Protein AF-A0A497L4B8-F1 (afdb_monomer_lite)

Foldseek 3Di:
DAEDEQEAEDDPSLVVSLVVLVVCQVPYAYEYEYEDPRVVSCVSCVVRHHYDYFFQLDDPPGDPVSNVVSVVRRVVVVVD

Secondary structure (DSSP, 8-state):
-EEEEEE--SHHHHHHHHHHHHHHTTTEEEEEEEETT-HHHHHHHTTTSEEEEE--S--SSS-GGGHHHHHHHHHHHHH-

Radius of gyration: 13.49 Å; chains: 1; bounding box: 24×29×39 Å

Sequence (80 aa):
MRKVVLTASGGGHTGYAVALAQRLVGKAEIFFLVPEGDTWTEAKVRGLGRVAWTKKARGPTDPLWKALPGLLMAGWQGLR

Structure (mmCIF, N/CA/C/O backbone):
data_AF-A0A497L4B8-F1
#
_entry.id   AF-A0A497L4B8-F1
#
loop_
_atom_site.group_PDB
_atom_site.id
_atom_site.type_symbol
_atom_site.label_atom_id
_atom_site.label_alt_id
_atom_site.label_comp_id
_atom_site.label_asym_id
_atom_site.label_entity_id
_atom_site.label_seq_id
_atom_site.pdbx_PDB_ins_code
_atom_site.Cartn_x
_atom_site.Cartn_y
_atom_site.Cartn_z
_atom_site.occupancy
_atom_site.B_iso_or_equiv
_atom_site.auth_seq_id
_atom_site.auth_comp_id
_atom_site.auth_asym_id
_atom_site.auth_atom_id
_atom_site.pdbx_PDB_model_num
ATOM 1 N N . MET A 1 1 ? -14.643 -5.630 17.854 1.00 73.12 1 MET A N 1
ATOM 2 C CA . MET A 1 1 ? -13.760 -4.670 17.148 1.00 73.12 1 MET A CA 1
ATOM 3 C C . MET A 1 1 ? -13.768 -4.991 15.661 1.00 73.12 1 MET A C 1
ATOM 5 O O . MET A 1 1 ? -13.831 -6.166 15.325 1.00 73.12 1 MET A O 1
ATOM 9 N N . ARG A 1 2 ? -13.769 -3.984 14.779 1.00 92.75 2 ARG A N 1
ATOM 10 C CA . ARG A 1 2 ? -13.768 -4.201 13.320 1.00 92.75 2 ARG A CA 1
ATOM 11 C C . ARG A 1 2 ? -12.331 -4.337 12.813 1.00 92.75 2 ARG A C 1
ATOM 13 O O . ARG A 1 2 ? -11.452 -3.632 13.305 1.00 92.75 2 ARG A O 1
ATOM 20 N N . LYS A 1 3 ? -12.119 -5.221 11.839 1.00 95.44 3 LYS A N 1
ATOM 21 C CA . LYS A 1 3 ? -10.844 -5.387 11.132 1.00 95.44 3 LYS A CA 1
ATOM 22 C C . LYS A 1 3 ? -10.966 -4.759 9.752 1.00 95.44 3 LYS A C 1
ATOM 24 O O . LYS A 1 3 ? -11.964 -4.993 9.073 1.00 95.44 3 LYS A O 1
ATOM 29 N N . VAL A 1 4 ? -9.988 -3.952 9.365 1.00 96.38 4 VAL A N 1
ATOM 30 C CA . VAL A 1 4 ? -9.974 -3.251 8.078 1.00 96.38 4 VAL A CA 1
ATOM 31 C C . VAL A 1 4 ? -8.675 -3.566 7.360 1.00 96.38 4 VAL A C 1
ATOM 33 O O . VAL A 1 4 ? -7.595 -3.426 7.931 1.00 96.38 4 VAL A O 1
ATOM 36 N N . VAL A 1 5 ? -8.797 -3.972 6.099 1.00 96.44 5 VAL A N 1
ATOM 37 C CA . VAL A 1 5 ? -7.661 -4.184 5.204 1.00 96.44 5 VAL A CA 1
ATOM 38 C C . VAL A 1 5 ? -7.591 -3.014 4.230 1.00 96.44 5 VAL A C 1
ATOM 40 O O . VAL A 1 5 ? -8.582 -2.687 3.581 1.00 96.44 5 VAL A O 1
ATOM 43 N N . LEU A 1 6 ? -6.426 -2.380 4.139 1.00 96.44 6 LEU A N 1
ATOM 44 C CA . LEU A 1 6 ? -6.143 -1.272 3.234 1.00 96.44 6 LEU A CA 1
ATOM 45 C C . LEU A 1 6 ? -5.037 -1.685 2.267 1.00 96.44 6 LEU A C 1
ATOM 47 O O . LEU A 1 6 ? -3.954 -2.088 2.678 1.00 96.44 6 LEU A O 1
ATOM 51 N N . THR A 1 7 ? -5.282 -1.567 0.969 1.00 95.00 7 THR A N 1
ATOM 52 C CA . THR A 1 7 ? -4.245 -1.777 -0.046 1.00 95.00 7 THR A CA 1
ATOM 53 C C . THR A 1 7 ? -3.473 -0.481 -0.271 1.00 95.00 7 THR A C 1
ATOM 55 O O . THR A 1 7 ? -4.089 0.556 -0.524 1.00 95.00 7 THR A O 1
ATOM 58 N N . ALA A 1 8 ? -2.144 -0.532 -0.225 1.00 95.25 8 ALA A N 1
ATOM 59 C CA . ALA A 1 8 ? -1.278 0.621 -0.459 1.00 95.25 8 ALA A CA 1
ATOM 60 C C . ALA A 1 8 ? -0.151 0.246 -1.432 1.00 95.25 8 ALA A C 1
ATOM 62 O O . ALA A 1 8 ? 0.508 -0.775 -1.256 1.00 95.25 8 ALA A O 1
ATOM 63 N N . SER A 1 9 ? 0.072 1.054 -2.472 1.00 92.69 9 SER A N 1
ATOM 64 C CA . SER A 1 9 ? 1.195 0.878 -3.403 1.00 92.69 9 SER A CA 1
ATOM 65 C C . SER A 1 9 ? 1.527 2.178 -4.130 1.00 92.69 9 SER A C 1
ATOM 67 O O . SER A 1 9 ? 0.675 2.749 -4.819 1.00 92.69 9 SER A O 1
ATOM 69 N N . GLY A 1 10 ? 2.791 2.596 -4.055 1.00 87.38 10 GLY A N 1
ATOM 70 C CA . GLY A 1 10 ? 3.279 3.824 -4.685 1.00 87.38 10 GLY A CA 1
ATOM 71 C C . GLY A 1 10 ? 2.595 5.105 -4.178 1.00 87.38 10 GLY A C 1
ATOM 72 O O . GLY A 1 10 ? 1.762 5.078 -3.282 1.00 87.38 10 GLY A O 1
ATOM 73 N N . GLY A 1 11 ? 2.943 6.256 -4.761 1.00 85.88 11 GLY A N 1
ATOM 74 C CA . GLY A 1 11 ? 2.617 7.588 -4.221 1.00 85.88 11 GLY A CA 1
ATOM 75 C C . GLY A 1 11 ? 1.157 7.811 -3.786 1.00 85.88 11 GLY A C 1
ATOM 76 O O . GLY A 1 11 ? 0.852 7.798 -2.593 1.00 85.88 11 GLY A O 1
ATOM 77 N N . GLY A 1 12 ? 0.252 8.052 -4.744 1.00 88.69 12 GLY A N 1
ATOM 78 C CA . GLY A 1 12 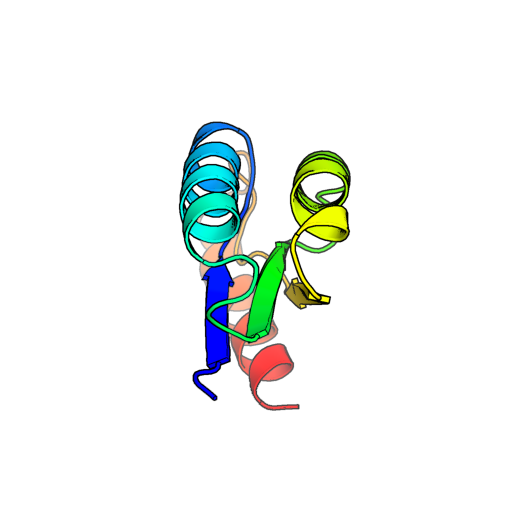? -1.121 8.495 -4.453 1.00 88.69 12 GLY A CA 1
ATOM 79 C C . GLY A 1 12 ? -1.954 7.492 -3.646 1.00 88.69 12 GLY A C 1
ATOM 80 O O . GLY A 1 12 ? -2.599 7.874 -2.672 1.00 88.69 12 GLY A O 1
ATOM 81 N N . HIS A 1 13 ? -1.899 6.202 -3.992 1.00 92.50 13 HIS A N 1
ATOM 82 C CA . HIS A 1 13 ? -2.659 5.162 -3.286 1.00 92.50 13 HIS A CA 1
ATOM 83 C C . HIS A 1 13 ? -2.212 5.015 -1.829 1.00 92.50 13 HIS A C 1
ATOM 85 O O . HIS A 1 13 ? -3.052 4.874 -0.941 1.00 92.50 13 HIS A O 1
ATOM 91 N N . THR A 1 14 ? -0.908 5.119 -1.560 1.00 96.00 14 THR A N 1
ATOM 92 C CA . THR A 1 14 ? -0.389 5.120 -0.189 1.00 96.00 14 THR A CA 1
ATOM 93 C C . THR A 1 14 ? -0.865 6.341 0.591 1.00 96.00 14 THR A C 1
ATOM 95 O O . THR A 1 14 ? -1.232 6.200 1.754 1.00 96.00 14 THR A O 1
ATOM 98 N N . GLY A 1 15 ? -0.950 7.519 -0.036 1.00 96.19 15 GLY A N 1
ATOM 99 C CA . GLY A 1 15 ? -1.523 8.715 0.593 1.00 96.19 15 GLY A CA 1
ATOM 100 C C . GLY A 1 15 ? -2.969 8.510 1.059 1.00 96.19 15 GLY A C 1
ATOM 101 O O . GLY A 1 15 ? -3.292 8.797 2.213 1.00 96.19 15 GLY A O 1
ATOM 102 N N . TYR A 1 16 ? -3.823 7.937 0.204 1.00 96.50 16 TYR A N 1
ATOM 103 C CA . TYR A 1 16 ? -5.202 7.596 0.576 1.00 96.50 16 TYR A CA 1
ATOM 104 C C . TYR A 1 16 ? -5.261 6.563 1.705 1.00 96.50 16 TYR A C 1
ATOM 106 O O . TYR A 1 16 ? -6.030 6.735 2.653 1.00 96.50 16 TYR A O 1
ATOM 114 N N . ALA A 1 17 ? -4.433 5.517 1.638 1.00 97.06 17 ALA A N 1
ATOM 115 C CA . ALA A 1 17 ? -4.387 4.489 2.673 1.00 97.06 17 ALA A CA 1
ATOM 116 C C . ALA A 1 17 ? -3.960 5.072 4.031 1.00 97.06 17 ALA A C 1
ATOM 118 O O . ALA A 1 17 ? -4.567 4.756 5.052 1.00 97.06 17 ALA A O 1
ATOM 119 N N . VAL A 1 18 ? -2.970 5.970 4.043 1.00 97.38 18 VAL A N 1
ATOM 120 C CA . VAL A 1 18 ? -2.518 6.682 5.247 1.00 97.38 18 VAL A CA 1
ATOM 121 C C . VAL A 1 18 ? -3.631 7.557 5.821 1.00 97.38 18 VAL A C 1
ATOM 123 O O . VAL A 1 18 ? -3.913 7.459 7.013 1.00 97.38 18 VAL A O 1
ATOM 126 N N . ALA A 1 19 ? -4.298 8.366 4.994 1.00 97.31 19 ALA A N 1
ATOM 127 C CA . ALA A 1 19 ? -5.374 9.246 5.453 1.00 97.31 19 ALA A CA 1
ATOM 128 C C . ALA A 1 19 ? -6.550 8.453 6.057 1.00 97.31 19 ALA A C 1
ATOM 130 O O . ALA A 1 19 ? -7.064 8.796 7.126 1.00 97.31 19 ALA A O 1
ATOM 131 N N . LEU A 1 20 ? -6.944 7.348 5.411 1.00 96.75 20 LEU A N 1
ATOM 132 C CA . LEU A 1 20 ? -7.967 6.439 5.935 1.00 96.75 20 LEU A CA 1
ATOM 133 C C . LEU A 1 20 ? -7.527 5.794 7.248 1.00 96.75 20 LEU A C 1
ATOM 135 O O . LEU A 1 20 ? -8.295 5.768 8.210 1.00 96.75 20 LEU A O 1
ATOM 139 N N . ALA A 1 21 ? -6.289 5.307 7.313 1.00 96.81 21 ALA A N 1
ATOM 140 C CA . ALA A 1 21 ? -5.765 4.674 8.510 1.00 96.81 21 ALA A CA 1
ATOM 141 C C . ALA A 1 21 ? -5.721 5.646 9.689 1.00 96.81 21 ALA A C 1
ATOM 143 O O . ALA A 1 21 ? -6.246 5.317 10.746 1.00 96.81 21 ALA A O 1
ATOM 144 N N . GLN A 1 22 ? -5.213 6.867 9.497 1.00 96.94 22 GLN A N 1
ATOM 145 C CA . GLN A 1 22 ? -5.197 7.918 10.521 1.00 96.94 22 GLN A CA 1
ATOM 146 C C . GLN A 1 22 ? -6.594 8.192 11.094 1.00 96.94 22 GLN A C 1
ATOM 148 O O . GLN A 1 22 ? -6.748 8.381 12.299 1.00 96.94 22 GLN A O 1
ATOM 153 N N . ARG A 1 23 ? -7.636 8.155 10.255 1.00 96.81 23 ARG A N 1
ATOM 154 C CA . ARG A 1 23 ? -9.028 8.328 10.697 1.00 96.81 23 ARG A CA 1
ATOM 155 C C . ARG A 1 23 ? -9.556 7.147 11.525 1.00 96.81 23 ARG A C 1
ATOM 157 O O . ARG A 1 23 ? -10.488 7.334 12.319 1.00 96.81 23 ARG A O 1
ATOM 164 N N . LEU A 1 24 ? -8.998 5.957 11.307 1.00 95.44 24 LEU A N 1
ATOM 165 C CA . LEU A 1 24 ? -9.410 4.679 11.890 1.00 95.44 24 LEU A CA 1
ATOM 166 C C . LEU A 1 24 ? -8.550 4.227 13.081 1.00 95.44 24 LEU A C 1
ATOM 168 O O . LEU A 1 24 ? -8.972 3.309 13.788 1.00 95.44 24 LEU A O 1
ATOM 172 N N . VAL A 1 25 ? -7.398 4.859 13.341 1.00 93.44 25 VAL A N 1
ATOM 173 C CA . VAL A 1 25 ? -6.559 4.567 14.516 1.00 93.44 25 VAL A CA 1
ATOM 174 C C . VAL A 1 25 ? -7.408 4.645 15.791 1.00 93.44 25 VAL A C 1
ATOM 176 O O . VAL A 1 25 ? -8.180 5.582 15.994 1.00 93.44 25 VAL A O 1
ATOM 179 N N . GLY A 1 26 ? -7.309 3.612 16.633 1.00 92.56 26 GLY A N 1
ATOM 180 C CA . GLY A 1 26 ? -8.096 3.474 17.865 1.00 92.56 26 GLY A CA 1
ATOM 181 C C . GLY A 1 26 ? -9.552 3.026 17.666 1.00 92.56 26 GLY A C 1
ATOM 182 O O . GLY A 1 26 ? -10.244 2.772 18.647 1.00 92.56 26 GLY A O 1
ATOM 183 N N . LYS A 1 27 ? -10.032 2.898 16.419 1.00 95.31 27 LYS A N 1
ATOM 184 C CA . LYS A 1 27 ? -11.413 2.486 16.084 1.00 95.31 27 LYS A CA 1
ATOM 185 C C . LYS A 1 27 ? -11.498 1.112 15.428 1.00 95.31 27 LYS A C 1
ATOM 187 O O . LYS A 1 27 ? -12.537 0.455 15.506 1.00 95.31 27 LYS A O 1
ATOM 192 N N . ALA A 1 28 ? -10.430 0.694 14.757 1.00 95.94 28 ALA A N 1
ATOM 193 C CA . ALA A 1 28 ? -10.336 -0.584 14.068 1.00 95.94 28 ALA A CA 1
ATOM 194 C C . ALA A 1 28 ? -8.916 -1.153 14.155 1.00 95.94 28 ALA A C 1
ATOM 196 O O . ALA A 1 28 ? -7.945 -0.412 14.302 1.00 95.94 28 ALA A O 1
ATOM 197 N N . GLU A 1 29 ? -8.808 -2.473 14.027 1.00 96.31 29 GLU A N 1
ATOM 198 C CA . GLU A 1 29 ? -7.532 -3.136 13.764 1.00 96.31 29 GLU A CA 1
ATOM 199 C C . GLU A 1 29 ? -7.225 -3.000 12.268 1.00 96.31 29 GLU A C 1
ATOM 201 O O . GLU A 1 29 ? -8.030 -3.415 11.428 1.00 96.31 29 GLU A O 1
ATOM 206 N N . ILE A 1 30 ? -6.091 -2.381 11.937 1.00 97.44 30 ILE A N 1
ATOM 207 C CA . ILE A 1 30 ? -5.727 -2.030 10.561 1.00 97.44 30 ILE A CA 1
ATOM 208 C C . ILE A 1 30 ? -4.634 -2.974 10.064 1.00 97.44 30 ILE A C 1
ATOM 210 O O . ILE A 1 30 ? -3.599 -3.146 10.715 1.00 97.44 30 ILE A O 1
ATOM 214 N N . PHE A 1 31 ? -4.862 -3.537 8.880 1.00 97.00 31 PHE A N 1
ATOM 215 C CA . PHE A 1 31 ? -3.880 -4.287 8.108 1.00 97.00 31 PHE A CA 1
ATOM 216 C C . PHE A 1 31 ? -3.644 -3.615 6.762 1.00 97.00 31 PHE A C 1
ATOM 218 O O . PHE A 1 31 ? -4.590 -3.294 6.049 1.00 97.00 31 PHE A O 1
ATOM 225 N N . PHE A 1 32 ? -2.383 -3.454 6.390 1.00 97.19 32 PHE A N 1
ATOM 226 C CA . PHE A 1 32 ? -1.978 -2.968 5.085 1.00 97.19 32 PHE A CA 1
ATOM 227 C C . PHE A 1 32 ? -1.517 -4.121 4.207 1.00 97.19 32 PHE A C 1
ATOM 229 O O . PHE A 1 32 ? -0.689 -4.920 4.633 1.00 97.19 32 PHE A O 1
ATOM 236 N N . LEU A 1 33 ? -2.018 -4.168 2.977 1.00 95.62 33 LEU A N 1
ATOM 237 C CA . LEU A 1 33 ? -1.465 -4.988 1.907 1.00 95.62 33 LEU A CA 1
ATOM 238 C C . LEU A 1 33 ? -0.556 -4.114 1.048 1.00 95.62 33 LEU A C 1
ATOM 240 O O . LEU A 1 33 ? -1.031 -3.178 0.398 1.00 95.62 33 LEU A O 1
ATOM 244 N N . VAL A 1 34 ? 0.738 -4.423 1.066 1.00 95.81 34 VAL A N 1
ATOM 245 C CA . VAL A 1 34 ? 1.791 -3.675 0.370 1.00 95.81 34 VAL A CA 1
ATOM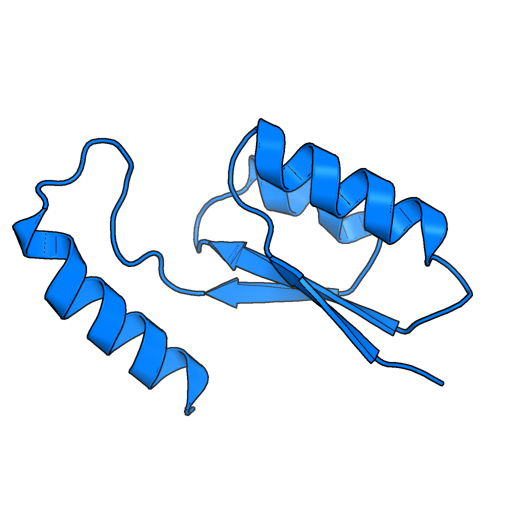 246 C C . VAL A 1 34 ? 2.511 -4.607 -0.605 1.00 95.81 34 VAL A C 1
ATOM 248 O O . VAL A 1 34 ? 2.747 -5.767 -0.268 1.00 95.81 34 VAL A O 1
ATOM 251 N N . PRO A 1 35 ? 2.874 -4.163 -1.819 1.00 93.94 35 PRO A N 1
ATOM 252 C CA . PRO A 1 35 ? 3.679 -4.989 -2.702 1.00 93.94 35 PRO A CA 1
ATOM 253 C C . PRO A 1 35 ? 5.028 -5.362 -2.092 1.00 93.94 35 PRO A C 1
ATOM 255 O O . PRO A 1 35 ? 5.690 -4.537 -1.460 1.00 93.94 35 PRO A O 1
ATOM 258 N N . GLU A 1 36 ? 5.470 -6.591 -2.340 1.00 92.50 36 GLU A N 1
ATOM 259 C CA . GLU A 1 36 ? 6.835 -7.015 -2.024 1.00 92.50 36 GLU A CA 1
ATOM 260 C C . GLU A 1 36 ? 7.858 -6.044 -2.647 1.00 92.50 36 GLU A C 1
ATOM 262 O O . GLU A 1 36 ? 7.784 -5.719 -3.834 1.00 92.50 36 GLU A O 1
ATOM 267 N N . GLY A 1 37 ? 8.799 -5.553 -1.836 1.00 90.25 37 GLY A N 1
ATOM 268 C CA . GLY A 1 37 ? 9.838 -4.610 -2.269 1.00 90.25 37 GLY A CA 1
ATOM 269 C C . GLY A 1 37 ? 9.440 -3.125 -2.289 1.00 90.25 37 GLY A C 1
ATOM 270 O O . GLY A 1 37 ? 10.311 -2.287 -2.512 1.00 90.25 37 GLY A O 1
ATOM 271 N N . ASP A 1 38 ? 8.181 -2.757 -2.016 1.00 92.88 38 ASP A N 1
ATOM 272 C CA . ASP A 1 38 ? 7.742 -1.350 -1.918 1.00 92.88 38 ASP A CA 1
ATOM 273 C C . ASP A 1 38 ? 8.080 -0.754 -0.534 1.00 92.88 38 ASP A C 1
ATOM 275 O O . ASP A 1 38 ? 7.216 -0.498 0.310 1.00 92.88 38 ASP A O 1
ATOM 279 N N . THR A 1 39 ? 9.379 -0.549 -0.291 1.00 93.94 39 THR A N 1
ATOM 280 C CA . THR A 1 39 ? 9.921 -0.065 0.994 1.00 93.94 39 THR A CA 1
ATOM 281 C C . THR A 1 39 ? 9.428 1.333 1.358 1.00 93.94 39 THR A C 1
ATOM 283 O O . THR A 1 39 ? 9.227 1.633 2.536 1.00 93.94 39 THR A O 1
ATOM 286 N N . TRP A 1 40 ? 9.190 2.189 0.357 1.00 94.62 40 TRP A N 1
ATOM 287 C CA . TRP A 1 40 ? 8.659 3.532 0.574 1.00 94.62 40 TRP A CA 1
ATOM 288 C C . TRP A 1 40 ? 7.239 3.476 1.136 1.00 94.62 40 TRP A C 1
ATOM 290 O O . TRP A 1 40 ? 6.947 4.146 2.127 1.00 94.62 40 TRP A O 1
ATOM 300 N N . THR A 1 41 ? 6.367 2.653 0.546 1.00 95.25 41 THR A N 1
ATOM 301 C CA . THR A 1 41 ? 4.999 2.486 1.042 1.00 95.25 41 THR A CA 1
ATOM 302 C C . THR A 1 41 ? 4.988 1.851 2.423 1.00 95.25 41 THR A C 1
ATOM 304 O O . THR A 1 41 ? 4.310 2.368 3.312 1.00 95.25 41 THR A O 1
ATOM 307 N N . GLU A 1 42 ? 5.773 0.790 2.636 1.00 96.25 42 GLU A N 1
ATOM 308 C CA . GLU A 1 42 ? 5.885 0.137 3.943 1.00 96.25 42 GLU A CA 1
ATOM 309 C C . GLU A 1 42 ? 6.270 1.140 5.038 1.00 96.25 42 GLU A C 1
ATOM 311 O O . GLU A 1 42 ? 5.586 1.229 6.060 1.00 96.25 42 GLU A O 1
ATOM 316 N N . ALA A 1 43 ? 7.307 1.951 4.807 1.00 95.75 43 ALA A N 1
ATOM 317 C CA . ALA A 1 43 ? 7.775 2.940 5.775 1.00 95.75 43 ALA A CA 1
ATOM 318 C C . ALA A 1 43 ? 6.689 3.962 6.160 1.00 95.75 43 ALA A C 1
ATOM 320 O O . ALA A 1 43 ? 6.663 4.434 7.297 1.00 95.75 43 ALA A O 1
ATOM 321 N N . LYS A 1 44 ? 5.772 4.294 5.242 1.00 96.06 44 LYS A N 1
ATOM 322 C CA . LYS A 1 44 ? 4.666 5.228 5.508 1.00 96.06 44 LYS A CA 1
ATOM 323 C C . LYS A 1 44 ? 3.539 4.612 6.331 1.00 96.06 44 LYS A C 1
ATOM 325 O O . LYS A 1 44 ? 2.912 5.331 7.107 1.00 96.06 44 LYS A O 1
ATOM 330 N N . VAL A 1 45 ? 3.266 3.318 6.169 1.00 96.38 45 VAL A N 1
ATOM 331 C CA . VAL A 1 45 ? 2.083 2.671 6.766 1.00 96.38 45 VAL A CA 1
ATOM 332 C C . VAL A 1 45 ? 2.387 1.845 8.017 1.00 96.38 45 VAL A C 1
ATOM 334 O O . VAL A 1 45 ? 1.499 1.649 8.844 1.00 96.38 45 VAL A O 1
ATOM 337 N N . ARG A 1 46 ? 3.638 1.408 8.212 1.00 94.88 46 ARG A N 1
ATOM 338 C CA . ARG A 1 46 ? 4.049 0.509 9.309 1.00 94.88 46 ARG A CA 1
ATOM 339 C C . ARG A 1 46 ? 3.791 1.062 10.715 1.00 94.88 46 ARG A C 1
ATOM 341 O O . ARG A 1 46 ? 3.631 0.286 11.649 1.00 94.88 46 ARG A O 1
ATOM 348 N N . GLY A 1 47 ? 3.716 2.385 10.873 1.00 94.88 47 GLY A N 1
ATOM 349 C CA . GLY A 1 47 ? 3.365 3.034 12.145 1.00 94.88 47 GLY A CA 1
ATOM 350 C C . GLY A 1 47 ? 1.860 3.112 12.439 1.00 94.88 47 GLY A C 1
ATOM 351 O O . GLY A 1 47 ? 1.480 3.495 13.540 1.00 94.88 47 GLY A O 1
ATOM 352 N N . LEU A 1 48 ? 0.999 2.781 11.471 1.00 95.69 48 LEU A N 1
ATOM 353 C CA . LEU A 1 48 ? -0.458 2.955 11.562 1.00 95.69 48 LEU A CA 1
ATOM 354 C C . LEU A 1 48 ? -1.221 1.628 11.677 1.00 95.69 48 LEU A C 1
ATOM 356 O O . LEU A 1 48 ? -2.418 1.629 11.957 1.00 95.69 48 LEU A O 1
ATOM 360 N N . GLY A 1 49 ? -0.558 0.498 11.438 1.00 95.19 49 GLY A N 1
ATOM 361 C CA . GLY A 1 49 ? -1.180 -0.821 11.416 1.00 95.19 49 GLY A CA 1
ATOM 362 C C . GLY A 1 49 ? -0.188 -1.920 11.056 1.00 95.19 49 GLY A C 1
ATOM 363 O O . GLY A 1 49 ? 0.990 -1.667 10.802 1.00 95.19 49 GLY A O 1
ATOM 364 N N . ARG A 1 50 ? -0.671 -3.164 11.031 1.00 96.19 50 ARG A N 1
ATOM 365 C CA . ARG A 1 50 ? 0.140 -4.32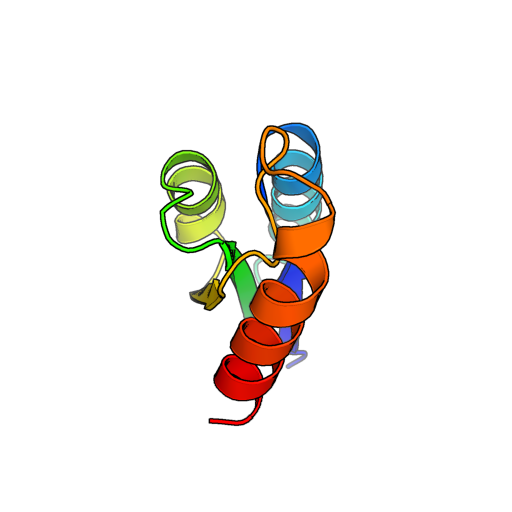2 10.633 1.00 96.19 50 ARG A CA 1
ATOM 366 C C . ARG A 1 50 ? 0.337 -4.316 9.122 1.00 96.19 50 ARG A C 1
ATOM 368 O O . ARG A 1 50 ? -0.562 -3.915 8.394 1.00 96.19 50 ARG A O 1
ATOM 375 N N . VAL A 1 51 ? 1.484 -4.790 8.648 1.00 96.69 51 VAL A N 1
ATOM 376 C CA . VAL A 1 51 ? 1.785 -4.881 7.213 1.00 96.69 51 VAL A CA 1
ATOM 377 C C . VAL A 1 51 ? 1.862 -6.346 6.807 1.00 96.69 51 VAL A C 1
ATOM 379 O O . VAL A 1 51 ? 2.481 -7.155 7.495 1.00 96.69 51 VAL A O 1
ATOM 382 N N . ALA A 1 52 ? 1.206 -6.672 5.701 1.00 94.44 52 ALA A N 1
ATOM 383 C CA . ALA A 1 52 ? 1.330 -7.922 4.979 1.00 94.44 52 ALA A CA 1
ATOM 384 C C . ALA A 1 52 ? 1.795 -7.608 3.554 1.00 94.44 52 ALA A C 1
ATOM 386 O O . ALA A 1 52 ? 1.368 -6.618 2.950 1.00 94.44 52 ALA A O 1
ATOM 387 N N . TRP A 1 53 ? 2.672 -8.454 3.025 1.00 94.06 53 TRP A N 1
ATOM 388 C CA . TRP A 1 53 ? 3.219 -8.281 1.687 1.00 94.06 53 TRP A CA 1
ATOM 389 C C . TRP A 1 53 ? 2.495 -9.173 0.683 1.00 94.06 53 TRP A C 1
ATOM 391 O O . TRP A 1 53 ? 2.065 -10.277 1.014 1.00 94.06 53 TRP A O 1
ATOM 401 N N . THR A 1 54 ? 2.348 -8.682 -0.542 1.00 91.94 54 THR A N 1
ATOM 402 C CA . THR A 1 54 ? 1.729 -9.424 -1.643 1.00 91.94 54 THR A CA 1
ATOM 403 C C . THR A 1 54 ? 2.509 -9.218 -2.934 1.00 91.94 54 THR A C 1
ATOM 405 O O . THR A 1 54 ? 3.076 -8.148 -3.175 1.00 91.94 54 THR A O 1
ATOM 408 N N . LYS A 1 55 ? 2.546 -10.231 -3.797 1.00 89.56 55 LYS A N 1
ATOM 409 C CA . LYS A 1 55 ? 3.122 -10.091 -5.130 1.00 89.56 55 LYS A CA 1
ATOM 410 C C . LYS A 1 55 ? 2.299 -9.140 -5.982 1.00 89.56 55 LYS A C 1
ATOM 412 O O . LYS A 1 55 ? 1.076 -9.216 -6.069 1.00 89.56 55 LYS A O 1
ATOM 417 N N . LYS A 1 56 ? 3.003 -8.262 -6.691 1.00 86.94 56 LYS A N 1
ATOM 418 C CA . LYS A 1 56 ? 2.391 -7.410 -7.705 1.00 86.94 56 LYS A CA 1
ATOM 419 C C . LYS A 1 56 ? 2.248 -8.197 -9.004 1.00 86.94 56 LYS A C 1
ATOM 421 O O . LYS A 1 56 ? 3.206 -8.816 -9.454 1.00 86.94 56 LYS A O 1
ATOM 426 N N . ALA A 1 57 ? 1.080 -8.119 -9.638 1.00 86.25 57 ALA A N 1
ATOM 427 C CA . ALA A 1 57 ? 0.857 -8.773 -10.927 1.00 86.25 57 ALA A CA 1
ATOM 428 C C . ALA A 1 57 ? 1.788 -8.232 -12.030 1.00 86.25 57 ALA A C 1
ATOM 430 O O . ALA A 1 57 ? 2.246 -8.983 -12.884 1.00 86.25 57 ALA A O 1
ATOM 431 N N . ARG A 1 58 ? 2.071 -6.924 -12.005 1.00 86.19 58 ARG A N 1
ATOM 432 C CA . ARG A 1 58 ? 3.033 -6.259 -12.892 1.00 86.19 58 ARG A CA 1
ATOM 433 C C . ARG A 1 58 ? 3.510 -4.929 -12.307 1.00 86.19 58 ARG A C 1
ATOM 435 O O . ARG A 1 58 ? 2.762 -4.253 -11.593 1.00 86.19 58 ARG A O 1
ATOM 442 N N . GLY A 1 59 ? 4.718 -4.512 -12.658 1.00 84.94 59 GLY A N 1
ATOM 443 C CA . GLY A 1 59 ? 5.175 -3.139 -12.498 1.00 84.94 59 GLY A CA 1
ATOM 444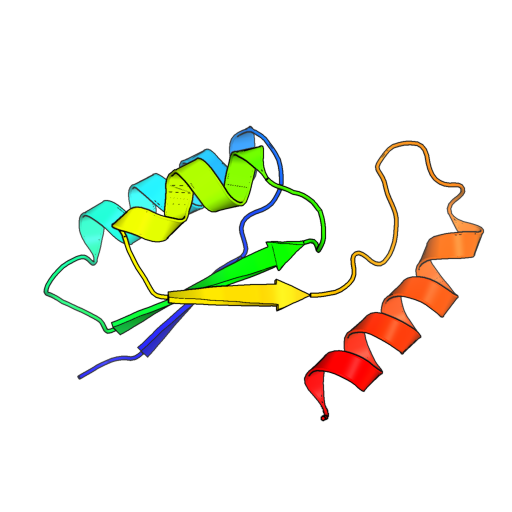 C C . GLY A 1 59 ? 4.540 -2.175 -13.516 1.00 84.94 59 GLY A C 1
ATOM 445 O O . GLY A 1 59 ? 3.883 -2.600 -14.473 1.00 84.94 59 GLY A O 1
ATOM 446 N N . PRO A 1 60 ? 4.732 -0.855 -13.338 1.00 82.25 60 PRO A N 1
ATOM 447 C CA . PRO A 1 60 ? 4.303 0.149 -14.314 1.00 82.25 60 PRO A CA 1
ATOM 448 C C . PRO A 1 60 ? 4.989 -0.018 -15.675 1.00 82.25 60 PRO A C 1
ATOM 450 O O . PRO A 1 60 ? 4.355 0.201 -16.700 1.00 82.25 60 PRO A O 1
ATOM 453 N N . THR A 1 61 ? 6.260 -0.430 -15.665 1.00 86.31 61 THR A N 1
ATOM 454 C CA . THR A 1 61 ? 7.118 -0.618 -16.846 1.00 86.31 61 THR A CA 1
ATOM 455 C C . THR A 1 61 ? 7.129 -2.054 -17.370 1.00 86.31 61 THR A C 1
ATOM 457 O O . THR A 1 61 ? 7.746 -2.327 -18.397 1.00 86.31 61 THR A O 1
ATOM 460 N N . ASP A 1 62 ? 6.467 -2.984 -16.679 1.00 86.88 62 ASP A N 1
ATOM 461 C CA . ASP A 1 62 ? 6.407 -4.373 -17.117 1.00 86.88 62 ASP A CA 1
ATOM 462 C C . ASP A 1 62 ? 5.454 -4.538 -18.311 1.00 86.88 62 ASP A C 1
ATOM 464 O O . ASP A 1 62 ? 4.359 -3.962 -18.313 1.00 86.88 62 ASP A O 1
ATOM 468 N N . PRO A 1 63 ? 5.810 -5.388 -19.291 1.00 88.88 63 PRO A N 1
ATOM 469 C CA . PRO A 1 63 ? 4.908 -5.756 -20.372 1.00 88.88 63 PRO A CA 1
ATOM 470 C C . PRO A 1 63 ? 3.599 -6.368 -19.859 1.00 88.88 63 PRO A C 1
ATOM 472 O O . PRO A 1 63 ? 3.594 -7.150 -18.906 1.00 88.88 63 PRO A O 1
ATOM 475 N N . LEU A 1 64 ? 2.488 -6.092 -20.552 1.00 89.62 64 LEU A N 1
ATOM 476 C CA . LEU A 1 64 ? 1.158 -6.588 -20.171 1.00 89.62 64 LEU A CA 1
ATOM 477 C C . LEU A 1 64 ? 1.076 -8.117 -20.079 1.00 89.62 64 LEU A C 1
ATOM 479 O O . LEU A 1 64 ? 0.350 -8.630 -19.233 1.00 89.62 64 LEU A O 1
ATOM 483 N N . TRP A 1 65 ? 1.848 -8.852 -20.885 1.00 87.94 65 TRP A N 1
ATOM 484 C CA . TRP A 1 65 ? 1.852 -10.318 -20.852 1.00 87.94 65 TRP A CA 1
ATOM 485 C C . TRP A 1 65 ? 2.343 -10.894 -19.515 1.00 87.94 65 TRP A C 1
ATOM 487 O O . TRP A 1 65 ? 1.977 -12.015 -19.172 1.00 87.94 65 TRP A O 1
ATOM 497 N N . LYS A 1 66 ? 3.102 -10.129 -18.714 1.00 87.19 66 LYS A N 1
ATOM 498 C CA . LYS A 1 66 ? 3.490 -10.535 -17.353 1.00 87.19 66 LYS A CA 1
ATOM 499 C C . LYS A 1 66 ? 2.342 -10.441 -16.344 1.00 87.19 66 LYS A C 1
ATOM 501 O O . LYS A 1 66 ? 2.412 -11.081 -15.299 1.00 87.19 66 LYS A O 1
ATOM 506 N N . ALA A 1 67 ? 1.281 -9.690 -16.653 1.00 88.50 67 ALA A N 1
ATOM 507 C CA . ALA A 1 67 ? 0.178 -9.455 -15.726 1.00 88.50 67 ALA A CA 1
ATOM 508 C C . ALA A 1 67 ? -0.565 -10.743 -15.363 1.00 88.50 67 ALA A C 1
ATOM 510 O O . ALA A 1 67 ? -0.874 -10.957 -14.197 1.00 88.50 67 ALA A O 1
ATOM 511 N N . LEU A 1 68 ? -0.835 -11.607 -16.346 1.00 89.19 68 LEU A N 1
ATOM 512 C CA . LEU A 1 68 ? -1.585 -12.846 -16.140 1.00 89.19 68 LEU A CA 1
ATOM 513 C C . LEU A 1 68 ? -0.849 -13.847 -15.225 1.00 89.19 68 LEU A C 1
ATOM 515 O O . LEU A 1 68 ? -1.420 -14.219 -14.200 1.00 89.19 68 LEU A O 1
ATOM 519 N N . PRO A 1 69 ? 0.410 -14.251 -15.503 1.00 89.19 69 PRO A N 1
ATOM 520 C CA . PRO A 1 69 ? 1.140 -15.142 -14.601 1.00 89.19 69 PRO A CA 1
ATOM 521 C C . PRO A 1 69 ? 1.403 -14.494 -13.235 1.00 89.19 69 PRO A C 1
ATOM 523 O O . PRO A 1 69 ? 1.336 -15.175 -12.212 1.00 89.19 69 PRO A O 1
ATOM 526 N N . GLY A 1 70 ? 1.643 -13.178 -13.191 1.00 87.25 70 GLY A N 1
ATOM 527 C CA . GLY A 1 70 ? 1.808 -12.446 -11.936 1.00 87.25 70 GLY A CA 1
ATOM 528 C C . GLY A 1 70 ? 0.542 -12.445 -11.076 1.00 87.25 70 GLY A C 1
ATOM 529 O O . GLY A 1 70 ? 0.625 -12.649 -9.867 1.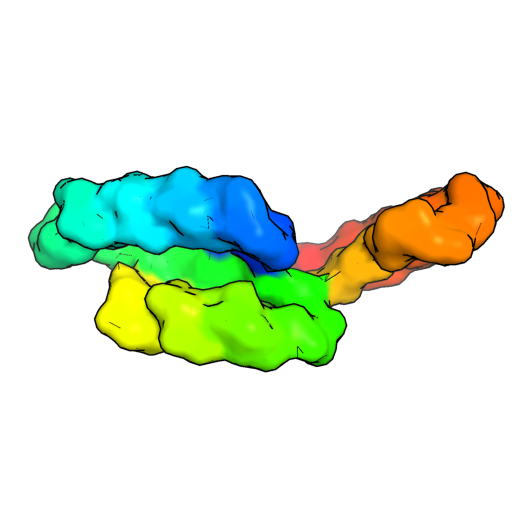00 87.25 70 GLY A O 1
ATOM 53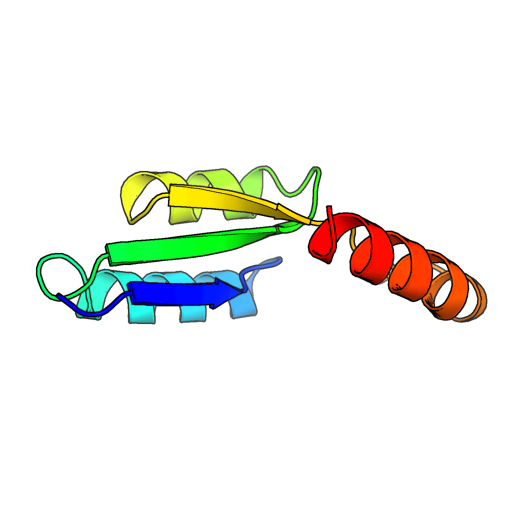0 N N . LEU A 1 71 ? -0.633 -12.272 -11.688 1.00 89.25 71 LEU A N 1
ATOM 531 C CA . LEU A 1 71 ? -1.919 -12.315 -10.992 1.00 89.25 71 LEU A CA 1
ATOM 532 C C . LEU A 1 71 ? -2.216 -13.718 -10.450 1.00 89.25 71 LEU A C 1
ATOM 534 O O . LEU A 1 71 ? -2.651 -13.840 -9.308 1.00 89.25 71 LEU A O 1
ATOM 538 N N . LEU A 1 72 ? -1.933 -14.771 -11.227 1.00 90.56 72 LEU A N 1
ATOM 539 C CA . LEU A 1 72 ? -2.076 -16.159 -10.769 1.00 90.56 72 LEU A CA 1
ATOM 540 C C . LEU A 1 72 ? -1.183 -16.443 -9.554 1.00 90.56 72 LEU A C 1
ATOM 542 O O . LEU A 1 72 ? -1.644 -17.023 -8.573 1.00 90.56 72 LEU A O 1
ATOM 546 N N . MET A 1 73 ? 0.070 -15.980 -9.584 1.00 88.12 73 MET A N 1
ATOM 547 C CA . MET A 1 73 ? 0.997 -16.119 -8.456 1.00 88.12 73 MET A CA 1
ATOM 548 C C . MET A 1 73 ? 0.537 -15.342 -7.218 1.00 88.12 73 MET A C 1
ATOM 550 O O . MET A 1 73 ? 0.615 -15.870 -6.111 1.00 88.12 73 MET A O 1
ATOM 554 N N . ALA A 1 74 ? 0.045 -14.112 -7.390 1.00 87.81 74 ALA A N 1
ATOM 555 C CA . ALA A 1 74 ? -0.509 -13.318 -6.294 1.00 87.81 74 ALA A CA 1
ATOM 556 C C . ALA A 1 74 ? -1.771 -13.969 -5.699 1.00 87.81 74 ALA A C 1
ATOM 558 O O . ALA A 1 74 ? -1.935 -14.001 -4.481 1.00 87.81 74 ALA A O 1
ATOM 559 N N . GLY A 1 75 ? -2.630 -14.546 -6.546 1.00 87.31 75 GLY A N 1
ATOM 560 C CA . GLY A 1 75 ? -3.805 -15.306 -6.123 1.00 87.31 75 GLY A CA 1
ATOM 561 C C . GLY A 1 75 ? -3.433 -16.554 -5.323 1.00 87.31 75 GLY A C 1
ATOM 562 O O . GLY A 1 75 ? -3.976 -16.771 -4.244 1.00 87.31 75 GLY A O 1
ATOM 563 N N . TRP A 1 76 ? -2.452 -17.329 -5.797 1.00 89.00 76 TRP A N 1
ATOM 564 C CA . TRP A 1 76 ? -1.928 -18.484 -5.063 1.00 89.00 76 TRP A CA 1
ATOM 565 C C . TRP A 1 76 ? -1.333 -18.089 -3.707 1.00 89.00 76 TRP A C 1
ATOM 567 O O . TRP A 1 76 ? -1.595 -18.747 -2.705 1.00 89.00 76 TRP A O 1
ATOM 577 N N . GLN A 1 77 ? -0.572 -16.993 -3.656 1.00 87.00 77 GLN A N 1
ATOM 578 C CA . GLN A 1 77 ? -0.026 -16.468 -2.404 1.00 87.00 77 GLN A CA 1
ATOM 579 C C . GLN A 1 77 ? -1.124 -16.072 -1.411 1.00 87.00 77 GLN A C 1
ATOM 581 O O . GLN A 1 77 ? -0.939 -16.268 -0.220 1.00 87.00 77 GLN A O 1
ATOM 586 N N . GLY A 1 78 ? -2.250 -15.530 -1.880 1.00 82.44 78 GLY A N 1
ATOM 587 C CA . GLY A 1 78 ? -3.369 -15.159 -1.011 1.00 82.44 78 GLY A CA 1
ATOM 588 C C . GLY A 1 78 ? -4.169 -16.344 -0.459 1.00 82.44 78 GLY A C 1
ATOM 589 O O . GLY A 1 78 ? -4.862 -16.181 0.541 1.00 82.44 78 GLY A O 1
ATOM 590 N N . LEU A 1 79 ? -4.094 -17.516 -1.100 1.00 86.56 79 LEU A N 1
ATOM 591 C CA . LEU A 1 79 ? -4.779 -18.742 -0.665 1.00 86.56 79 LEU A CA 1
ATOM 592 C C . LEU A 1 79 ? -3.980 -19.561 0.359 1.00 86.56 79 LEU A C 1
ATOM 594 O O . LEU A 1 79 ? -4.538 -20.480 0.958 1.00 86.56 79 LEU A O 1
ATOM 598 N N . ARG A 1 80 ? -2.689 -19.265 0.520 1.00 75.69 80 ARG A N 1
ATOM 599 C CA . ARG A 1 80 ? -1.767 -19.977 1.406 1.00 75.69 80 ARG A CA 1
ATOM 600 C C . ARG A 1 80 ? -1.564 -19.214 2.710 1.00 75.69 80 ARG A C 1
ATOM 602 O O . ARG A 1 80 ? -1.528 -19.891 3.759 1.00 75.69 80 ARG A O 1
#

pLDDT: mean 92.0, std 4.99, range [73.12, 97.44]